Protein AF-A0A645GAR8-F1 (afdb_monomer_lite)

Organism: NCBI:txid1076179

Structure (mmCIF, N/CA/C/O backbone):
data_AF-A0A645GAR8-F1
#
_entry.id   AF-A0A645GAR8-F1
#
loop_
_atom_site.group_PDB
_atom_site.id
_atom_site.type_symbol
_atom_site.label_atom_id
_atom_site.label_alt_id
_atom_site.label_comp_id
_atom_site.label_asym_id
_atom_site.label_entity_id
_atom_site.label_seq_id
_atom_site.pdbx_PDB_ins_code
_atom_site.Cartn_x
_atom_site.Cartn_y
_atom_site.Cartn_z
_atom_site.occupancy
_atom_site.B_iso_or_equiv
_atom_site.auth_seq_id
_atom_site.auth_comp_id
_atom_site.auth_asym_id
_atom_site.auth_atom_id
_atom_site.pdbx_PDB_model_num
ATOM 1 N N . MET A 1 1 ? -5.007 27.354 -2.993 1.00 62.53 1 MET A N 1
ATOM 2 C CA . MET A 1 1 ? -3.532 27.303 -3.107 1.00 62.53 1 MET A CA 1
ATOM 3 C C . MET A 1 1 ? -3.053 26.125 -2.278 1.00 62.53 1 MET A C 1
ATOM 5 O O . MET A 1 1 ? -3.345 26.102 -1.092 1.00 62.53 1 MET A O 1
ATOM 9 N N . ALA A 1 2 ? -2.417 25.126 -2.887 1.00 84.25 2 ALA A N 1
ATOM 10 C CA . ALA A 1 2 ? -1.830 24.005 -2.155 1.00 84.25 2 ALA A CA 1
ATOM 11 C C . ALA A 1 2 ? -0.332 24.273 -1.937 1.00 84.25 2 ALA A C 1
ATOM 13 O O . ALA A 1 2 ? 0.375 24.595 -2.891 1.00 84.25 2 ALA A O 1
ATOM 14 N N . THR A 1 3 ? 0.145 24.147 -0.698 1.00 91.81 3 THR A N 1
ATOM 15 C CA . THR A 1 3 ? 1.560 24.340 -0.333 1.00 91.81 3 THR A CA 1
ATOM 16 C C . THR A 1 3 ? 2.258 22.983 -0.260 1.00 91.81 3 THR A C 1
ATOM 18 O O . THR A 1 3 ? 1.711 22.042 0.312 1.00 91.81 3 THR A O 1
ATOM 21 N N . ARG A 1 4 ? 3.465 22.852 -0.829 1.00 92.62 4 ARG A N 1
ATOM 22 C CA . ARG A 1 4 ? 4.238 21.600 -0.740 1.00 92.62 4 ARG A CA 1
ATOM 23 C C . ARG A 1 4 ? 4.831 21.432 0.662 1.00 92.62 4 ARG A C 1
ATOM 25 O O . ARG A 1 4 ? 5.451 22.357 1.178 1.00 92.62 4 ARG A O 1
ATOM 32 N N . LEU A 1 5 ? 4.678 20.241 1.242 1.00 93.44 5 LEU A N 1
ATOM 33 C CA . LEU A 1 5 ? 5.261 19.866 2.532 1.00 93.44 5 LEU A CA 1
ATOM 34 C C . LEU A 1 5 ? 6.491 18.976 2.316 1.00 93.44 5 LEU A C 1
ATOM 36 O O . LEU A 1 5 ? 6.423 18.000 1.571 1.00 93.44 5 LEU A O 1
ATOM 40 N N . LEU A 1 6 ? 7.600 19.286 2.993 1.00 95.06 6 LEU A N 1
ATOM 41 C CA . LEU A 1 6 ? 8.781 18.424 3.010 1.00 95.06 6 LEU A CA 1
ATOM 42 C C . LEU A 1 6 ? 8.658 17.384 4.131 1.00 95.06 6 LEU A C 1
ATOM 44 O O . LEU A 1 6 ? 8.381 17.723 5.282 1.00 95.06 6 LEU A O 1
ATOM 48 N N . MET A 1 7 ? 8.876 16.113 3.797 1.00 94.56 7 MET A N 1
ATOM 49 C CA . MET A 1 7 ? 8.799 14.984 4.727 1.00 94.56 7 MET A CA 1
ATOM 50 C C . MET A 1 7 ? 10.079 14.149 4.640 1.00 94.56 7 MET A C 1
ATOM 52 O O . MET A 1 7 ? 10.644 13.988 3.561 1.00 94.56 7 MET A O 1
ATOM 56 N N . GLY A 1 8 ? 10.530 13.599 5.771 1.00 96.56 8 GLY A N 1
ATOM 57 C CA . GLY A 1 8 ? 11.625 12.623 5.788 1.00 96.56 8 GLY A CA 1
ATOM 58 C C . GLY A 1 8 ? 11.204 11.281 5.180 1.00 96.56 8 GLY A C 1
ATOM 59 O O . G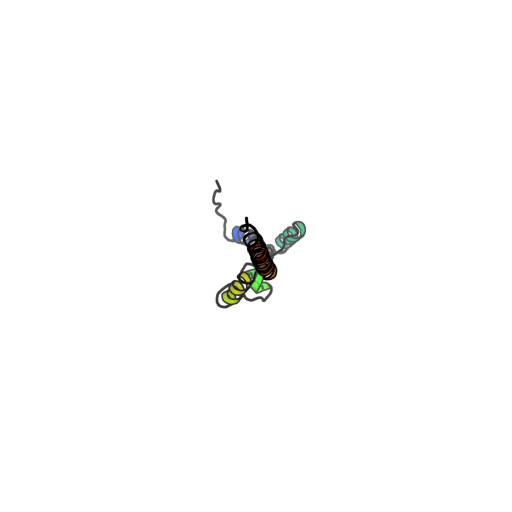LY A 1 8 ? 10.014 10.959 5.163 1.00 96.56 8 GLY A O 1
ATOM 60 N N . ILE A 1 9 ? 12.174 10.474 4.734 1.00 95.75 9 ILE A N 1
ATOM 61 C CA . ILE A 1 9 ? 11.917 9.223 3.993 1.00 95.75 9 ILE A CA 1
ATOM 62 C C . ILE A 1 9 ? 11.011 8.244 4.754 1.00 95.75 9 ILE A C 1
ATOM 64 O O . ILE A 1 9 ? 10.061 7.721 4.183 1.00 95.75 9 ILE A O 1
ATOM 68 N N . THR A 1 10 ? 11.229 8.066 6.060 1.00 96.25 10 THR A N 1
ATOM 69 C CA . THR A 1 10 ? 10.432 7.167 6.910 1.00 96.25 10 THR A CA 1
ATOM 70 C C . THR A 1 10 ? 8.992 7.654 7.020 1.00 96.25 10 THR A C 1
ATOM 72 O O . THR A 1 10 ? 8.051 6.878 6.889 1.00 96.25 10 THR A O 1
ATOM 75 N N . LYS A 1 11 ? 8.809 8.967 7.208 1.00 93.94 11 LYS A N 1
ATOM 76 C CA . LYS A 1 11 ? 7.479 9.569 7.331 1.00 93.94 11 LYS A CA 1
ATOM 77 C C . LYS A 1 11 ? 6.728 9.521 6.001 1.00 93.94 11 LYS A C 1
ATOM 79 O O . LYS A 1 11 ? 5.530 9.277 6.002 1.00 93.94 11 LYS A O 1
ATOM 84 N N . ALA A 1 12 ? 7.426 9.719 4.884 1.00 94.25 12 ALA A N 1
ATOM 85 C CA . ALA A 1 12 ? 6.853 9.572 3.551 1.00 94.25 12 ALA A CA 1
ATOM 86 C C . ALA A 1 12 ? 6.448 8.114 3.260 1.00 94.25 12 ALA A C 1
ATOM 88 O O . ALA A 1 12 ? 5.356 7.883 2.753 1.00 94.25 12 ALA A O 1
ATOM 89 N N . ALA A 1 13 ? 7.276 7.134 3.642 1.00 93.69 13 ALA A N 1
ATOM 90 C CA . ALA A 1 13 ? 7.002 5.708 3.443 1.00 93.69 13 ALA A CA 1
ATOM 91 C C . ALA A 1 13 ? 5.841 5.173 4.302 1.00 93.69 13 ALA A C 1
ATOM 93 O O . ALA A 1 13 ? 5.124 4.279 3.868 1.00 93.69 13 ALA A O 1
ATOM 94 N N . LEU A 1 14 ? 5.633 5.720 5.504 1.00 94.06 14 LEU A N 1
ATOM 95 C CA . LEU A 1 14 ? 4.481 5.379 6.349 1.00 94.06 14 LEU A CA 1
ATOM 96 C C . LEU A 1 14 ? 3.196 6.115 5.936 1.00 94.06 14 LEU A C 1
ATOM 98 O O . LEU A 1 14 ? 2.103 5.665 6.265 1.00 94.06 14 LEU A O 1
ATOM 102 N N . ALA A 1 15 ? 3.314 7.239 5.224 1.00 92.06 15 ALA A N 1
ATOM 103 C CA . ALA A 1 15 ? 2.182 8.042 4.761 1.00 92.06 15 ALA A CA 1
ATOM 104 C C . ALA A 1 15 ? 1.620 7.594 3.398 1.00 92.06 15 ALA A C 1
ATOM 106 O O . ALA A 1 15 ? 0.797 8.304 2.821 1.00 92.06 15 ALA A O 1
ATOM 107 N N . THR A 1 16 ? 2.053 6.446 2.866 1.00 92.69 16 THR A N 1
ATOM 108 C CA . THR A 1 16 ? 1.518 5.910 1.609 1.00 92.69 16 THR A CA 1
ATOM 109 C C . THR A 1 16 ? 0.049 5.531 1.764 1.00 92.69 16 THR A C 1
ATOM 111 O O . THR A 1 16 ? -0.388 5.099 2.829 1.00 92.69 16 THR A O 1
ATOM 114 N N . GLU A 1 17 ? -0.724 5.645 0.687 1.00 91.94 17 GLU A N 1
ATOM 115 C CA . GLU A 1 17 ? -2.157 5.322 0.718 1.00 91.94 17 GLU A CA 1
ATOM 116 C C . GLU A 1 17 ? -2.421 3.832 0.968 1.00 91.94 17 GLU A C 1
ATOM 118 O O . GLU A 1 17 ? -3.344 3.475 1.702 1.00 91.94 17 GLU A O 1
ATOM 123 N N . SER A 1 18 ? -1.558 2.983 0.408 1.00 95.06 18 SER A N 1
ATOM 124 C CA . SER A 1 18 ? -1.557 1.539 0.607 1.00 95.06 18 SER A CA 1
ATOM 125 C C . SER A 1 18 ? -1.108 1.171 2.015 1.00 95.06 18 SER A C 1
ATOM 127 O O . SER A 1 18 ? 0.028 1.440 2.428 1.00 95.06 18 SER A O 1
ATOM 129 N N . PHE A 1 19 ? -2.007 0.520 2.753 1.00 95.88 19 PHE A N 1
ATOM 130 C CA . PHE A 1 19 ? -1.691 0.021 4.083 1.00 95.88 19 PHE A CA 1
ATOM 131 C C . PHE A 1 19 ? -0.838 -1.246 4.004 1.00 95.88 19 PHE A C 1
ATOM 133 O O . PHE A 1 19 ? -0.039 -1.479 4.909 1.00 95.88 19 PHE A O 1
ATOM 140 N N . LEU A 1 20 ? -0.956 -2.046 2.934 1.00 95.38 20 LEU A N 1
ATOM 141 C CA . LEU A 1 20 ? -0.165 -3.265 2.773 1.00 95.38 20 LEU A CA 1
ATOM 142 C C . LEU A 1 20 ? 1.314 -2.921 2.545 1.00 95.38 20 LEU A C 1
ATOM 144 O O . LEU A 1 20 ? 2.211 -3.548 3.120 1.00 95.38 20 LEU A O 1
ATOM 148 N N . SER A 1 21 ? 1.578 -1.869 1.768 1.00 95.25 21 SER A N 1
ATOM 149 C CA . SER A 1 21 ? 2.928 -1.345 1.554 1.00 95.25 21 SER A CA 1
ATOM 150 C C . SER A 1 21 ? 3.496 -0.658 2.793 1.00 95.25 21 SER A C 1
ATOM 152 O O . SER A 1 21 ? 4.660 -0.904 3.131 1.00 95.25 21 SER A O 1
ATOM 154 N N . ALA A 1 22 ? 2.690 0.157 3.485 1.00 95.75 22 ALA A N 1
ATOM 155 C CA . ALA A 1 22 ? 3.104 0.846 4.707 1.00 95.75 22 ALA A CA 1
ATOM 156 C C . ALA A 1 22 ? 3.411 -0.145 5.847 1.00 95.75 22 ALA A C 1
ATOM 158 O O . ALA A 1 22 ? 4.488 -0.088 6.439 1.00 95.75 22 ALA A O 1
ATOM 159 N N . ALA A 1 23 ? 2.524 -1.114 6.104 1.00 96.44 23 ALA A N 1
ATOM 160 C CA . ALA A 1 23 ? 2.663 -2.084 7.196 1.00 96.44 23 ALA A CA 1
ATOM 161 C C . ALA A 1 23 ? 3.875 -3.012 7.032 1.00 96.44 23 ALA A C 1
ATOM 163 O O . ALA A 1 23 ? 4.446 -3.478 8.017 1.00 96.44 23 ALA A O 1
ATOM 164 N N . SER A 1 24 ? 4.279 -3.279 5.790 1.00 96.38 24 SER A N 1
ATOM 165 C CA . SER A 1 24 ? 5.462 -4.079 5.465 1.00 96.38 24 SER A CA 1
ATOM 166 C C . SER A 1 24 ? 6.757 -3.260 5.448 1.00 96.38 24 SER A C 1
ATOM 168 O O . SER A 1 24 ? 7.809 -3.793 5.106 1.00 96.38 24 SER A O 1
ATOM 170 N N . PHE A 1 25 ? 6.709 -1.942 5.673 1.00 95.56 25 PHE A N 1
ATOM 171 C CA . PHE A 1 25 ? 7.915 -1.141 5.879 1.00 95.56 25 PHE A CA 1
ATOM 172 C C . PHE A 1 25 ? 8.317 -1.227 7.350 1.00 95.56 25 PHE A C 1
ATOM 174 O O . PHE A 1 25 ? 9.350 -1.821 7.646 1.00 95.56 25 PHE A O 1
ATOM 181 N N . GLN A 1 26 ? 7.490 -0.678 8.251 1.00 95.62 26 GLN A N 1
ATOM 182 C CA . GLN A 1 26 ? 7.670 -0.673 9.711 1.00 95.62 26 GLN A CA 1
ATOM 183 C C . GLN A 1 26 ? 6.309 -0.467 10.417 1.00 95.62 26 GLN A C 1
ATOM 185 O O . GLN A 1 26 ? 5.296 -0.247 9.758 1.00 95.62 26 GLN A O 1
ATOM 190 N N . GLU A 1 27 ? 6.284 -0.517 11.759 1.00 95.31 27 GLU A N 1
ATOM 191 C CA . GLU A 1 27 ? 5.099 -0.223 12.600 1.00 95.31 27 GLU A CA 1
ATOM 192 C C . GLU A 1 27 ? 3.838 -1.062 12.267 1.00 95.31 27 GLU A C 1
ATOM 194 O O . GLU A 1 27 ? 2.707 -0.601 12.426 1.00 95.31 27 GLU A O 1
ATOM 199 N N . THR A 1 28 ? 4.020 -2.317 11.837 1.00 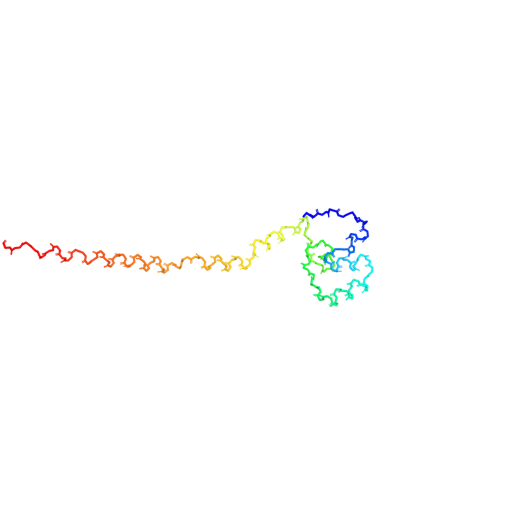97.12 28 THR A N 1
ATOM 200 C CA . THR A 1 28 ? 2.978 -3.202 11.276 1.00 97.12 28 THR A CA 1
ATOM 201 C C . THR A 1 28 ? 1.679 -3.237 12.085 1.00 97.12 28 THR A C 1
ATOM 203 O O . THR A 1 28 ? 0.608 -3.021 11.522 1.00 97.12 28 THR A O 1
ATOM 206 N N . THR A 1 29 ? 1.750 -3.451 13.404 1.00 97.50 29 THR A N 1
ATOM 207 C CA . THR A 1 29 ? 0.554 -3.548 14.260 1.00 97.50 29 THR A CA 1
ATOM 208 C C . THR A 1 29 ? -0.278 -2.272 14.223 1.00 97.50 29 THR A C 1
ATOM 210 O O . THR A 1 29 ? -1.493 -2.341 14.092 1.00 97.50 29 THR A O 1
ATOM 213 N N . LYS A 1 30 ? 0.370 -1.105 14.295 1.00 96.69 30 LYS A N 1
ATOM 214 C CA . LYS A 1 30 ? -0.301 0.199 14.290 1.00 96.69 30 LYS A CA 1
ATOM 215 C C . LYS A 1 30 ? -0.935 0.499 12.932 1.00 96.69 30 LYS A C 1
ATOM 217 O O . LYS A 1 30 ? -2.065 0.970 12.869 1.00 96.69 30 LYS A O 1
ATOM 222 N N . VAL A 1 31 ? -0.229 0.203 11.840 1.00 96.75 31 VAL A N 1
ATOM 223 C CA . VAL A 1 31 ? -0.754 0.438 10.487 1.00 96.75 31 VAL A CA 1
ATOM 224 C C . VAL A 1 31 ? -1.973 -0.447 10.210 1.00 96.75 31 VAL A C 1
ATOM 226 O O . VAL A 1 31 ? -2.973 0.039 9.682 1.00 96.75 31 VAL A O 1
ATOM 229 N N . LEU A 1 32 ? -1.924 -1.728 10.594 1.00 97.19 32 LEU A N 1
ATOM 230 C CA . LEU A 1 32 ? -3.034 -2.659 10.380 1.00 97.19 32 LEU A CA 1
ATOM 231 C C . LEU A 1 32 ? -4.253 -2.330 11.246 1.00 97.19 32 LEU A C 1
ATOM 233 O O . LEU A 1 32 ? -5.375 -2.395 10.747 1.00 97.19 32 LEU A O 1
ATOM 237 N N . THR A 1 33 ? -4.063 -1.938 12.509 1.00 97.62 33 THR A N 1
ATOM 238 C CA . THR A 1 33 ? -5.189 -1.541 13.368 1.00 97.62 33 THR A CA 1
ATOM 239 C C . THR A 1 33 ? -5.865 -0.277 12.855 1.00 97.62 33 THR A C 1
ATOM 241 O O . THR A 1 33 ? -7.089 -0.242 12.754 1.00 97.62 33 THR A O 1
ATOM 244 N N . GLU A 1 34 ? -5.101 0.743 12.457 1.00 95.88 34 GLU A N 1
ATOM 245 C CA . GLU A 1 34 ? -5.672 1.952 11.864 1.00 95.88 34 GLU A CA 1
ATOM 246 C C . GLU A 1 34 ? -6.422 1.667 10.558 1.00 95.88 34 GLU A C 1
ATOM 248 O O . GLU A 1 34 ? -7.485 2.246 10.327 1.00 95.88 34 GLU A O 1
ATOM 253 N N . ALA A 1 35 ? -5.884 0.795 9.702 1.00 96.50 35 ALA A N 1
ATOM 254 C CA . ALA A 1 35 ? -6.539 0.397 8.460 1.00 96.50 35 ALA A CA 1
ATOM 255 C C . ALA A 1 35 ? -7.845 -0.366 8.724 1.00 96.50 35 ALA A C 1
ATOM 257 O O . ALA A 1 35 ? -8.846 -0.070 8.075 1.00 96.50 35 ALA A O 1
ATOM 258 N N . ALA A 1 36 ? -7.854 -1.277 9.704 1.00 97.19 36 ALA A N 1
ATOM 259 C CA . ALA A 1 36 ? -9.039 -2.032 10.103 1.00 97.19 36 ALA A CA 1
ATOM 260 C C . ALA A 1 36 ? -10.132 -1.124 10.687 1.00 97.19 36 ALA A C 1
ATOM 262 O O . ALA A 1 36 ? -11.286 -1.226 10.285 1.00 97.19 36 ALA A O 1
ATOM 263 N N . ILE A 1 37 ? -9.767 -0.185 11.570 1.00 97.50 37 ILE A N 1
ATOM 264 C CA . ILE A 1 37 ? -10.708 0.788 12.153 1.00 97.50 37 ILE A CA 1
ATOM 265 C C . ILE A 1 37 ? -11.310 1.687 11.067 1.00 97.50 37 ILE A C 1
ATOM 267 O O . ILE A 1 37 ? -12.502 1.978 11.090 1.00 97.50 37 ILE A O 1
ATOM 271 N N . LYS A 1 38 ? -10.489 2.134 10.110 1.00 95.56 38 LYS A N 1
ATOM 272 C CA . LYS A 1 38 ? -10.921 3.002 9.003 1.00 95.56 38 LYS A CA 1
ATOM 273 C C . LYS A 1 38 ? -11.598 2.231 7.860 1.00 95.56 38 LYS A C 1
ATOM 275 O O . LYS A 1 38 ? -12.061 2.871 6.923 1.00 95.56 38 LYS A O 1
ATOM 280 N N . GLY A 1 39 ? -11.615 0.894 7.895 1.00 94.81 39 GLY A N 1
ATOM 281 C CA . GLY A 1 39 ? -12.130 0.055 6.809 1.00 94.81 39 GLY A CA 1
ATOM 282 C C . GLY A 1 39 ? -11.416 0.277 5.470 1.00 94.81 39 GLY A C 1
ATOM 283 O O . GLY A 1 39 ? -12.057 0.263 4.422 1.00 94.81 39 GLY A O 1
ATOM 284 N N . LYS A 1 40 ? -10.104 0.550 5.487 1.00 94.88 40 LYS A N 1
ATOM 285 C CA . LYS A 1 40 ? -9.347 0.864 4.265 1.00 94.88 40 LYS A CA 1
ATOM 286 C C . LYS A 1 40 ? -9.272 -0.341 3.324 1.00 94.88 40 LYS A C 1
ATOM 288 O O . LYS A 1 40 ? -8.980 -1.453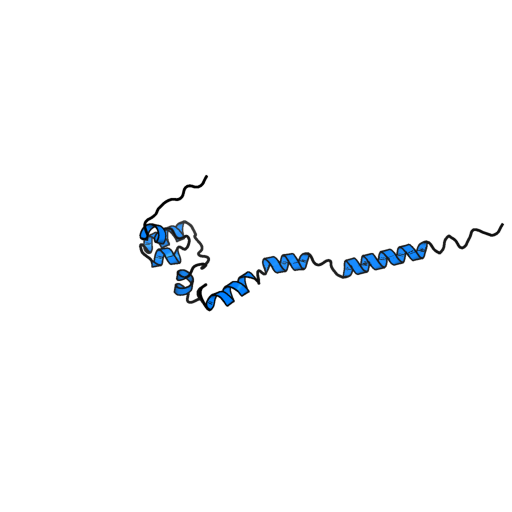 3.755 1.00 94.88 40 LYS A O 1
ATOM 293 N N . VAL A 1 41 ? -9.431 -0.081 2.028 1.00 94.50 41 VAL A N 1
ATOM 294 C CA . VAL A 1 41 ? -9.259 -1.068 0.954 1.00 94.50 41 VAL A CA 1
ATOM 295 C C . VAL A 1 41 ? -7.987 -0.747 0.176 1.00 94.50 41 VAL A C 1
ATOM 297 O O . VAL A 1 41 ? -7.749 0.406 -0.177 1.00 94.50 41 VAL A O 1
ATOM 300 N N . ASP A 1 42 ? -7.164 -1.764 -0.079 1.00 94.31 42 ASP A N 1
ATOM 301 C CA . ASP A 1 42 ? -5.943 -1.621 -0.871 1.00 94.31 42 ASP A CA 1
ATOM 302 C C . ASP A 1 42 ? -6.205 -2.017 -2.326 1.00 94.31 42 ASP A C 1
ATOM 304 O O . ASP A 1 42 ? -6.587 -3.152 -2.617 1.00 94.31 42 ASP A O 1
ATOM 308 N N . HIS A 1 43 ? -6.005 -1.078 -3.249 1.00 91.75 43 HIS A N 1
ATOM 309 C CA . HIS A 1 43 ? -6.244 -1.298 -4.675 1.00 91.75 43 HIS A CA 1
ATOM 310 C C . HIS A 1 43 ? -5.039 -1.896 -5.418 1.00 91.75 43 HIS A C 1
ATOM 312 O O . HIS A 1 43 ? -5.114 -2.054 -6.638 1.00 91.75 43 HIS A O 1
ATOM 318 N N . LEU A 1 44 ? -3.943 -2.232 -4.722 1.00 91.19 44 LEU A N 1
ATOM 319 C CA . LEU A 1 44 ? -2.773 -2.923 -5.286 1.00 91.19 44 LEU A CA 1
ATOM 320 C C . LEU A 1 44 ? -2.206 -2.221 -6.538 1.00 91.19 44 LEU A C 1
ATOM 322 O O . LEU A 1 44 ? -1.892 -2.857 -7.546 1.00 91.19 44 LEU A O 1
ATOM 326 N N . ARG A 1 45 ? -2.136 -0.887 -6.524 1.00 88.12 45 ARG A N 1
ATOM 327 C CA . ARG A 1 45 ? -1.659 -0.084 -7.669 1.00 88.12 45 ARG A CA 1
ATOM 328 C C . ARG A 1 45 ? -0.134 0.022 -7.713 1.00 88.12 45 ARG A C 1
ATOM 330 O O . ARG A 1 45 ? 0.431 0.334 -8.757 1.00 88.12 45 ARG A O 1
ATOM 337 N N . GLY A 1 46 ? 0.525 -0.196 -6.584 1.00 90.88 46 GLY A N 1
ATOM 338 C CA . GLY A 1 46 ? 1.948 -0.019 -6.379 1.00 90.88 46 GLY A CA 1
ATOM 339 C C . GLY A 1 46 ? 2.769 -1.277 -6.635 1.00 90.88 46 GLY A C 1
ATOM 340 O O . GLY A 1 46 ? 2.276 -2.388 -6.835 1.00 90.88 46 GLY A O 1
ATOM 341 N N . LEU A 1 47 ? 4.086 -1.089 -6.611 1.00 93.88 47 LEU A N 1
ATOM 342 C CA . LEU A 1 47 ? 5.049 -2.167 -6.805 1.00 93.88 47 LEU A CA 1
ATOM 343 C C . LEU A 1 47 ? 4.991 -3.187 -5.661 1.00 93.88 47 LEU A C 1
ATOM 345 O O . LEU A 1 47 ? 4.868 -4.387 -5.893 1.00 93.88 47 LEU A O 1
ATOM 349 N N . LYS A 1 48 ? 5.083 -2.701 -4.422 1.00 95.06 48 LYS A N 1
ATOM 350 C CA . LYS A 1 48 ? 5.296 -3.543 -3.245 1.00 95.06 48 LYS A CA 1
ATOM 351 C C . LYS A 1 48 ? 4.071 -4.388 -2.899 1.00 95.06 48 LYS A C 1
ATOM 353 O O . LYS A 1 48 ? 4.238 -5.566 -2.603 1.00 95.06 48 LYS A O 1
ATOM 358 N N . GLU A 1 49 ? 2.860 -3.841 -3.011 1.00 94.75 49 GLU A N 1
ATOM 359 C CA . GLU A 1 49 ? 1.647 -4.637 -2.785 1.00 94.75 49 GLU A CA 1
ATOM 360 C C . GLU A 1 49 ? 1.570 -5.837 -3.732 1.00 94.75 49 GLU A C 1
ATOM 362 O O . GLU A 1 49 ? 1.310 -6.956 -3.297 1.00 94.75 49 GLU A O 1
ATOM 367 N N . ASN A 1 50 ? 1.845 -5.627 -5.024 1.00 94.12 50 ASN A N 1
ATOM 368 C CA . ASN A 1 50 ? 1.792 -6.703 -6.011 1.00 94.12 50 ASN A CA 1
ATOM 369 C C . ASN A 1 50 ? 2.850 -7.777 -5.753 1.00 94.12 50 ASN A C 1
ATOM 371 O O . ASN A 1 50 ? 2.545 -8.959 -5.898 1.00 94.12 50 ASN A O 1
ATOM 375 N N . VAL A 1 51 ? 4.048 -7.388 -5.300 1.00 96.00 51 VAL A N 1
ATOM 376 C CA . VAL A 1 51 ? 5.085 -8.344 -4.881 1.00 96.00 51 VAL A CA 1
ATOM 377 C C . VAL A 1 51 ? 4.619 -9.178 -3.688 1.00 96.00 51 VAL A C 1
ATOM 379 O O . VAL A 1 51 ? 4.766 -10.394 -3.719 1.00 96.00 51 VAL A O 1
ATOM 382 N N . ILE A 1 52 ? 4.028 -8.554 -2.664 1.00 95.06 52 ILE A N 1
ATOM 383 C CA . ILE A 1 52 ? 3.553 -9.253 -1.457 1.00 95.06 52 ILE A CA 1
ATOM 384 C C . ILE A 1 52 ? 2.462 -10.276 -1.802 1.00 95.06 52 ILE A C 1
ATOM 386 O O . ILE A 1 52 ? 2.461 -11.378 -1.264 1.00 95.06 52 ILE A O 1
ATOM 390 N N . ILE A 1 53 ? 1.549 -9.922 -2.709 1.00 94.50 53 ILE A N 1
ATOM 391 C CA . ILE A 1 53 ? 0.455 -10.802 -3.146 1.00 94.50 53 ILE A CA 1
ATOM 392 C C . ILE A 1 53 ? 0.923 -11.856 -4.170 1.00 94.50 53 ILE A C 1
ATOM 394 O O . ILE A 1 53 ? 0.234 -12.851 -4.382 1.00 94.50 53 ILE A O 1
ATOM 398 N N . GLY A 1 54 ? 2.078 -11.661 -4.814 1.00 93.81 54 GLY A N 1
ATOM 399 C CA . GLY A 1 54 ? 2.597 -12.558 -5.853 1.00 93.81 54 GLY A CA 1
ATOM 400 C C . GLY A 1 54 ? 1.998 -12.330 -7.248 1.00 93.81 54 GLY A C 1
ATOM 401 O O . GLY A 1 54 ? 1.992 -13.239 -8.075 1.00 93.81 54 GLY A O 1
ATOM 402 N N . LYS A 1 55 ? 1.483 -11.126 -7.532 1.00 91.12 55 LYS A N 1
ATOM 403 C CA . LYS A 1 55 ? 1.016 -10.716 -8.871 1.00 91.12 55 LYS A CA 1
ATOM 404 C C . LYS A 1 55 ? 2.147 -10.052 -9.659 1.00 91.12 55 LYS A C 1
ATOM 406 O O . LYS A 1 55 ? 3.096 -9.520 -9.086 1.00 91.12 55 LYS A O 1
ATOM 411 N N . LEU A 1 56 ? 2.026 -10.030 -10.991 1.00 91.62 56 LEU A N 1
ATOM 412 C CA . LEU A 1 56 ? 2.950 -9.275 -11.843 1.00 91.62 56 LEU A CA 1
ATOM 413 C C . LEU A 1 56 ? 2.980 -7.804 -11.421 1.00 91.62 56 LEU A C 1
ATOM 415 O O . LEU A 1 56 ? 1.937 -7.178 -11.236 1.00 91.62 56 LEU A O 1
ATOM 419 N N . ILE A 1 57 ? 4.181 -7.253 -11.294 1.00 93.88 57 ILE A N 1
ATOM 420 C CA . ILE A 1 57 ? 4.390 -5.865 -10.889 1.00 93.88 57 ILE A CA 1
ATOM 421 C C . ILE A 1 57 ? 4.076 -4.888 -12.032 1.00 93.88 57 ILE A C 1
ATOM 423 O O . ILE A 1 57 ? 4.295 -5.224 -13.197 1.00 93.88 57 ILE A O 1
ATOM 427 N N . PRO A 1 58 ? 3.619 -3.658 -11.742 1.00 91.62 58 PRO A N 1
ATOM 428 C CA . PRO A 1 58 ? 3.343 -2.634 -12.752 1.00 91.62 58 PRO A CA 1
ATOM 429 C C . PRO A 1 58 ? 4.632 -1.950 -13.249 1.00 91.62 58 PRO A C 1
ATOM 431 O O . PRO A 1 58 ? 4.732 -0.729 -13.299 1.00 91.62 58 PRO A O 1
ATOM 434 N N . ALA A 1 59 ? 5.654 -2.735 -13.587 1.00 91.50 59 ALA A N 1
ATOM 435 C CA . ALA A 1 59 ? 6.939 -2.253 -14.079 1.00 91.50 59 ALA A CA 1
ATOM 436 C C . ALA A 1 59 ? 7.547 -3.252 -15.074 1.00 91.50 59 ALA A C 1
ATOM 438 O O . ALA A 1 59 ? 7.251 -4.448 -15.035 1.00 91.50 59 ALA A O 1
ATOM 439 N N . GLY A 1 60 ? 8.404 -2.759 -15.972 1.00 92.69 60 GLY A N 1
ATOM 440 C CA . GLY A 1 60 ? 9.112 -3.592 -16.949 1.00 92.69 60 GLY A CA 1
ATOM 441 C C . GLY A 1 60 ? 8.163 -4.430 -17.813 1.00 92.69 60 GLY A C 1
ATOM 442 O O . GLY A 1 60 ? 7.216 -3.901 -18.398 1.00 92.69 60 GLY A O 1
ATOM 443 N N . SER A 1 61 ? 8.401 -5.744 -17.865 1.00 89.81 61 SER A N 1
ATOM 444 C CA . SER A 1 61 ? 7.588 -6.707 -18.625 1.00 89.81 61 SER A CA 1
ATOM 445 C C . SER A 1 61 ? 6.135 -6.794 -18.149 1.00 89.81 61 SER A C 1
ATOM 447 O O . SER A 1 61 ? 5.247 -7.093 -18.946 1.00 89.81 61 SER A O 1
ATOM 449 N N . GLY A 1 62 ? 5.861 -6.472 -16.882 1.00 86.50 62 GLY A N 1
ATOM 450 C CA . GLY A 1 62 ? 4.505 -6.482 -16.342 1.00 86.50 62 GLY A CA 1
ATOM 451 C C . GLY A 1 62 ? 3.609 -5.385 -16.923 1.00 86.50 62 GLY A C 1
ATOM 452 O O . GLY A 1 62 ? 2.397 -5.576 -17.002 1.00 86.50 62 GLY A O 1
ATOM 453 N N . LEU A 1 63 ? 4.169 -4.272 -17.422 1.00 89.25 63 LEU A N 1
ATOM 454 C CA . LEU A 1 63 ? 3.387 -3.133 -17.933 1.00 89.25 63 LEU A CA 1
ATOM 455 C C . LEU A 1 63 ? 2.470 -3.482 -19.110 1.00 89.25 63 LEU A C 1
ATOM 457 O O . LEU A 1 63 ? 1.429 -2.847 -19.262 1.00 89.25 63 LEU A O 1
ATOM 461 N N . ALA A 1 64 ? 2.827 -4.469 -19.936 1.00 86.25 64 ALA A N 1
ATOM 462 C CA . ALA A 1 64 ? 1.989 -4.888 -21.059 1.00 86.25 64 ALA A CA 1
ATOM 463 C C . ALA A 1 64 ? 0.602 -5.357 -20.584 1.00 86.25 64 ALA A C 1
ATOM 465 O O . ALA A 1 64 ? -0.416 -4.920 -21.118 1.00 86.25 64 ALA A O 1
ATOM 466 N N . VAL A 1 65 ? 0.567 -6.151 -19.509 1.00 84.19 65 VAL A N 1
ATOM 467 C CA . VAL A 1 65 ? -0.669 -6.666 -18.903 1.00 84.19 65 VAL A CA 1
ATOM 468 C C . VAL A 1 65 ? -1.492 -5.536 -18.279 1.00 84.19 65 VAL A C 1
ATOM 470 O O . VAL A 1 65 ? -2.711 -5.499 -18.432 1.00 84.19 65 VAL A O 1
ATOM 473 N N . TYR A 1 66 ? -0.840 -4.584 -17.605 1.00 84.31 66 TYR A N 1
ATOM 474 C CA . TYR A 1 66 ? -1.536 -3.439 -17.005 1.00 84.31 66 TYR A CA 1
ATOM 475 C C . TYR A 1 66 ? -2.120 -2.490 -18.056 1.00 84.31 66 TYR A C 1
ATOM 477 O O . TYR A 1 66 ? -3.227 -1.998 -17.858 1.00 84.31 66 TYR A O 1
ATOM 485 N N . ARG A 1 67 ? -1.430 -2.267 -19.186 1.00 81.94 67 ARG A N 1
ATOM 486 C CA . ARG A 1 67 ? -1.969 -1.474 -20.302 1.00 81.94 67 ARG A CA 1
ATOM 487 C C . ARG A 1 67 ? -3.174 -2.152 -20.944 1.00 81.94 67 ARG A C 1
ATOM 489 O O . ARG A 1 67 ? -4.191 -1.502 -21.133 1.00 81.94 67 ARG A O 1
ATOM 496 N N . GLN A 1 68 ? -3.098 -3.456 -21.212 1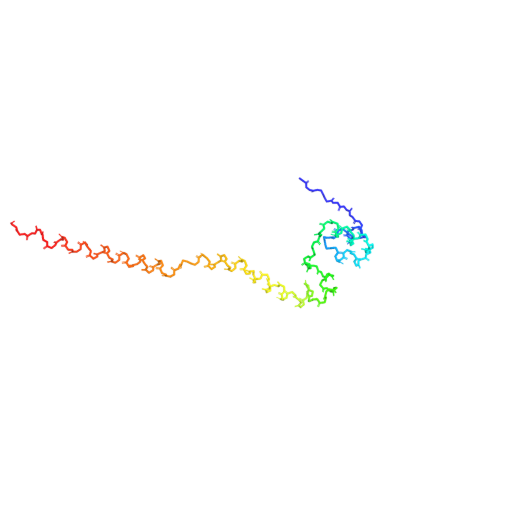.00 76.31 68 GLN A N 1
ATOM 497 C CA . GLN A 1 68 ? -4.216 -4.195 -21.806 1.00 76.31 68 GLN A CA 1
ATOM 498 C C . GLN A 1 68 ? -5.461 -4.185 -20.907 1.00 76.31 68 GLN A C 1
ATOM 500 O O . GLN A 1 68 ? -6.571 -4.042 -21.409 1.00 76.31 68 GLN A O 1
ATOM 505 N N . ARG A 1 69 ? -5.292 -4.276 -19.581 1.00 68.81 69 ARG A N 1
ATOM 506 C CA . ARG A 1 69 ? -6.407 -4.182 -18.622 1.00 68.81 69 ARG A CA 1
ATOM 507 C C . ARG A 1 69 ? -7.009 -2.785 -18.488 1.00 68.81 69 ARG A C 1
ATOM 509 O O . ARG A 1 69 ? -8.176 -2.685 -18.158 1.00 68.81 69 ARG A O 1
ATOM 516 N N . GLN A 1 70 ? -6.241 -1.717 -18.706 1.00 61.09 70 GLN A N 1
ATOM 517 C CA . GLN A 1 70 ? -6.805 -0.360 -18.738 1.00 61.09 70 GLN A CA 1
ATOM 518 C C . GLN A 1 70 ? -7.619 -0.099 -20.009 1.00 61.09 70 GLN A C 1
ATOM 520 O O . GLN A 1 70 ? -8.508 0.742 -19.989 1.00 61.09 70 GLN A O 1
ATOM 525 N N . ILE A 1 71 ? -7.304 -0.810 -21.094 1.00 60.06 71 ILE A N 1
ATOM 526 C CA . ILE A 1 71 ? -8.028 -0.713 -22.365 1.00 60.06 71 ILE A CA 1
ATOM 527 C C . ILE A 1 71 ? -9.361 -1.472 -22.287 1.00 60.06 71 ILE A C 1
ATOM 529 O O . ILE A 1 71 ? -10.363 -0.967 -22.772 1.00 60.06 71 ILE A O 1
ATOM 533 N N . HIS A 1 72 ? -9.400 -2.624 -21.610 1.00 49.75 72 HIS A N 1
ATOM 534 C CA . HIS A 1 72 ? -10.644 -3.341 -21.313 1.00 49.75 72 HIS A CA 1
ATOM 535 C C . HIS A 1 72 ? -11.252 -2.809 -20.010 1.00 49.75 72 HIS A C 1
ATOM 537 O O . HIS A 1 72 ? -11.146 -3.448 -18.961 1.00 49.75 72 HIS A O 1
ATOM 543 N N . ASN A 1 73 ? -11.835 -1.610 -20.051 1.00 53.50 73 ASN A N 1
ATOM 544 C CA . ASN A 1 73 ? -12.796 -1.219 -19.028 1.00 53.50 73 ASN A CA 1
ATOM 545 C C . ASN A 1 73 ? -14.185 -1.693 -19.491 1.00 53.50 73 ASN A C 1
ATOM 547 O O . ASN A 1 73 ? -14.754 -1.033 -20.360 1.00 53.50 73 ASN A O 1
ATOM 551 N N . PRO A 1 74 ? -14.739 -2.793 -18.951 1.00 53.03 74 PRO A N 1
ATOM 552 C CA . PRO A 1 74 ? -16.063 -3.268 -19.355 1.00 53.03 74 PRO A CA 1
ATOM 553 C C . PRO A 1 74 ? -17.151 -2.208 -19.116 1.00 53.03 74 PRO A C 1
ATOM 555 O O . PRO A 1 74 ? -18.086 -2.110 -19.898 1.00 53.03 74 PRO A O 1
ATOM 558 N N . GLU A 1 75 ? -16.976 -1.315 -18.132 1.00 53.28 75 GLU A N 1
ATOM 559 C CA . GLU A 1 75 ? -17.898 -0.190 -17.892 1.00 53.28 75 GLU A CA 1
ATOM 560 C C . GLU A 1 75 ? -17.880 0.857 -19.027 1.00 53.28 75 GLU A C 1
ATOM 562 O O . GLU A 1 75 ? -18.846 1.593 -19.212 1.00 53.28 75 GLU A O 1
ATOM 567 N N . ALA A 1 76 ? -16.783 0.949 -19.790 1.00 52.94 76 ALA A N 1
ATOM 568 C CA . ALA A 1 76 ? -16.690 1.822 -20.962 1.00 52.94 76 ALA A CA 1
ATOM 569 C C . ALA A 1 76 ? -17.227 1.144 -22.233 1.00 52.94 76 ALA A C 1
ATOM 571 O O . ALA A 1 76 ? -17.788 1.833 -23.083 1.00 52.94 76 ALA A O 1
ATOM 572 N N . GLU A 1 77 ? -17.088 -0.181 -22.350 1.00 52.38 77 GLU A N 1
ATOM 573 C CA . GLU A 1 77 ? -17.682 -0.966 -23.443 1.00 52.38 77 GLU A CA 1
ATOM 574 C C . GLU A 1 77 ? -19.216 -0.996 -23.332 1.00 52.38 77 GLU A C 1
ATOM 576 O O . GLU A 1 77 ? -19.894 -0.720 -24.320 1.00 52.38 77 GLU A O 1
ATOM 581 N N . GLU A 1 78 ? -19.775 -1.180 -22.128 1.00 50.88 78 GLU A N 1
ATOM 582 C CA . GLU A 1 78 ? -21.231 -1.144 -21.890 1.00 50.88 78 GLU A CA 1
ATOM 583 C C . GLU A 1 78 ? -21.863 0.215 -22.264 1.00 50.88 78 GLU A C 1
ATOM 585 O O . GLU A 1 78 ? -22.979 0.269 -22.783 1.00 50.88 78 GLU A O 1
ATOM 590 N N . ALA A 1 79 ? -21.139 1.323 -22.059 1.00 53.91 79 ALA A N 1
ATOM 591 C CA . ALA A 1 79 ? -21.586 2.664 -22.447 1.00 53.91 79 ALA A CA 1
ATOM 592 C C . ALA A 1 79 ? -21.494 2.921 -23.965 1.00 53.91 79 ALA A C 1
ATOM 594 O O . ALA A 1 79 ? -22.267 3.713 -24.506 1.00 53.91 79 ALA A O 1
ATOM 595 N N . GLN A 1 80 ? -20.561 2.263 -24.660 1.00 50.66 80 GLN A N 1
ATOM 596 C CA . GLN A 1 80 ? -20.403 2.363 -26.115 1.00 50.66 80 GLN A CA 1
ATOM 597 C C . GLN A 1 80 ? -21.426 1.501 -26.864 1.00 50.66 80 GLN A C 1
ATOM 599 O O . GLN A 1 80 ? -21.920 1.911 -27.914 1.00 50.66 80 GLN A O 1
ATOM 604 N N . GLU A 1 81 ? -21.800 0.349 -26.307 1.00 52.12 81 GLU A N 1
ATOM 605 C CA . GLU A 1 81 ? -22.775 -0.567 -26.905 1.00 52.12 81 GLU A CA 1
ATOM 606 C C . GLU A 1 81 ? -24.212 -0.012 -26.840 1.00 52.12 81 GLU A C 1
ATOM 608 O O . GLU A 1 81 ? -24.990 -0.191 -27.774 1.00 52.12 81 GLU A O 1
ATOM 613 N N . GLN A 1 82 ? -24.541 0.778 -25.808 1.00 50.62 82 GLN A N 1
ATOM 614 C CA . GLN A 1 82 ? -25.824 1.497 -25.693 1.00 50.62 82 GLN A CA 1
ATOM 615 C C . GLN A 1 82 ? -25.952 2.717 -26.626 1.00 50.62 82 GLN A C 1
ATOM 617 O O . GLN A 1 82 ? -27.051 3.244 -26.796 1.00 50.62 82 GLN A O 1
ATOM 622 N N . MET A 1 83 ? -24.851 3.180 -27.229 1.00 52.53 83 MET A N 1
ATOM 623 C CA . MET A 1 83 ? -24.829 4.331 -28.142 1.00 52.53 83 MET A CA 1
ATOM 624 C C . MET A 1 83 ? -24.863 3.947 -29.627 1.00 52.53 83 MET A C 1
ATOM 626 O O . MET A 1 83 ? -24.960 4.837 -30.474 1.00 52.53 83 MET A O 1
ATOM 630 N N . ALA A 1 84 ? -24.796 2.658 -29.974 1.00 52.00 84 ALA A N 1
ATOM 631 C CA . ALA A 1 84 ? -24.996 2.229 -31.352 1.00 52.00 84 ALA A CA 1
ATOM 632 C C . ALA A 1 84 ? -26.497 2.339 -31.689 1.00 52.00 84 ALA A C 1
ATOM 634 O O . ALA A 1 84 ? -27.292 1.611 -31.089 1.00 52.00 84 ALA A O 1
ATOM 635 N N . PRO A 1 85 ? -26.928 3.228 -32.610 1.00 51.53 85 PRO A N 1
ATOM 636 C CA . PRO A 1 85 ? -28.325 3.258 -33.021 1.00 51.53 85 PRO A CA 1
ATOM 637 C C . PRO A 1 85 ? -28.666 1.874 -33.566 1.00 51.53 85 PRO A C 1
ATOM 639 O O . PRO A 1 85 ? -27.939 1.331 -34.405 1.00 51.53 85 PRO A O 1
ATOM 642 N N . SER A 1 86 ? -29.729 1.270 -33.032 1.00 54.84 86 SER A N 1
ATOM 643 C CA . SER A 1 86 ? -30.135 -0.057 -33.469 1.00 54.84 86 SER A CA 1
ATOM 644 C C . SER A 1 86 ? -30.369 0.008 -34.976 1.00 54.84 86 SER A C 1
ATOM 646 O O . SER A 1 86 ? -31.046 0.907 -35.473 1.00 54.84 86 SER A O 1
ATOM 648 N N . VAL A 1 87 ? -29.781 -0.925 -35.724 1.00 58.88 87 VAL A N 1
ATOM 649 C CA . VAL A 1 87 ? -29.930 -1.003 -37.188 1.00 58.88 87 VAL A CA 1
ATOM 650 C C . VAL A 1 87 ? -31.415 -1.027 -37.589 1.00 58.88 87 VAL A C 1
ATOM 652 O O . VAL A 1 87 ? -31.768 -0.627 -38.687 1.00 58.88 87 VAL A O 1
ATOM 655 N N . TYR A 1 88 ? -32.307 -1.417 -36.677 1.00 56.81 88 TYR A N 1
ATOM 656 C CA . TYR A 1 88 ? -33.752 -1.391 -36.863 1.00 56.81 88 TYR A CA 1
ATOM 657 C C . TYR A 1 88 ? -34.349 0.025 -36.954 1.00 56.81 88 TYR A C 1
ATOM 659 O O . TYR A 1 88 ? -35.294 0.201 -37.717 1.00 56.81 88 TYR A O 1
ATOM 667 N N . ASP A 1 89 ? -33.794 1.032 -36.266 1.00 58.50 89 ASP A N 1
ATOM 668 C CA . ASP A 1 89 ? -34.308 2.414 -36.317 1.00 58.50 89 ASP A CA 1
ATOM 669 C C . ASP A 1 89 ? -34.021 3.088 -37.664 1.00 58.50 89 ASP A C 1
ATOM 671 O O . ASP A 1 89 ? -34.878 3.789 -38.201 1.00 58.50 89 ASP A O 1
ATOM 675 N N . SER A 1 90 ? -32.846 2.851 -38.258 1.00 57.62 90 SER A N 1
ATOM 676 C CA . SER A 1 90 ? -32.530 3.399 -39.585 1.00 57.62 90 SER A CA 1
ATOM 677 C C . SER A 1 90 ? -33.324 2.710 -40.695 1.00 57.62 90 SER A C 1
ATOM 679 O O . SER A 1 90 ? -33.711 3.357 -41.667 1.00 57.62 90 SER A O 1
ATOM 681 N N . VAL A 1 91 ? -33.622 1.416 -40.532 1.00 61.28 91 VAL A N 1
ATOM 682 C CA . VAL A 1 91 ? -34.475 0.664 -41.461 1.00 61.28 91 VAL A CA 1
ATOM 683 C C . VAL A 1 91 ? -35.940 1.099 -41.318 1.00 61.28 91 VAL A C 1
ATOM 685 O O . VAL A 1 91 ? -36.617 1.263 -42.328 1.00 61.28 91 VAL A O 1
ATOM 688 N N . ALA A 1 92 ? -36.429 1.356 -40.099 1.00 65.25 92 ALA A N 1
ATOM 689 C CA . ALA A 1 92 ? -37.785 1.860 -39.864 1.00 65.25 92 ALA A CA 1
ATOM 690 C C . ALA A 1 92 ? -37.988 3.279 -40.421 1.00 65.25 92 ALA A C 1
ATOM 692 O O . ALA A 1 92 ? -39.008 3.538 -41.060 1.00 65.25 92 ALA A O 1
ATOM 693 N N . ALA A 1 93 ? -37.004 4.170 -40.244 1.00 67.50 93 ALA A N 1
ATOM 694 C CA . ALA A 1 93 ? -37.030 5.509 -40.830 1.00 67.50 93 ALA A CA 1
ATOM 695 C C . ALA A 1 93 ? -37.065 5.456 -42.368 1.00 67.50 93 ALA A C 1
ATOM 697 O O . ALA A 1 93 ? -37.925 6.077 -42.984 1.00 67.50 93 ALA A O 1
ATOM 698 N N . ALA A 1 94 ? -36.219 4.623 -42.988 1.00 70.06 94 ALA A N 1
ATOM 699 C CA . ALA A 1 94 ? -36.192 4.470 -44.444 1.00 70.06 94 ALA A CA 1
ATOM 700 C C . ALA A 1 94 ? -37.486 3.859 -45.021 1.00 70.06 94 ALA A C 1
ATOM 702 O O . ALA A 1 94 ? -37.904 4.219 -46.120 1.00 70.06 94 ALA A O 1
ATOM 703 N N . ILE A 1 95 ? -38.140 2.945 -44.293 1.00 67.88 95 ILE A N 1
ATOM 704 C CA . ILE A 1 95 ? -39.438 2.381 -44.702 1.00 67.88 95 ILE A CA 1
ATOM 705 C C . ILE A 1 95 ? -40.548 3.439 -44.606 1.00 67.88 95 ILE A C 1
ATOM 707 O O . ILE A 1 95 ? -41.411 3.488 -45.483 1.00 67.88 95 ILE A O 1
ATOM 711 N N . SER A 1 96 ? -40.515 4.294 -43.578 1.00 68.00 96 SER A N 1
ATOM 712 C CA . SER A 1 96 ? -41.484 5.383 -43.411 1.00 68.00 96 SER A CA 1
ATOM 713 C C . SER A 1 96 ? -41.389 6.417 -44.536 1.00 68.00 96 SER A C 1
ATOM 715 O O . SER A 1 96 ? -42.420 6.881 -45.022 1.00 68.00 96 SER A O 1
ATOM 717 N N . ASP A 1 97 ? -40.174 6.747 -44.977 1.00 67.44 97 ASP A N 1
ATOM 718 C CA . ASP A 1 97 ? -39.956 7.726 -46.047 1.00 67.44 97 ASP A CA 1
ATOM 719 C C . ASP A 1 97 ? -40.526 7.224 -47.388 1.00 67.44 97 ASP A C 1
ATOM 721 O O . ASP A 1 97 ? -41.279 7.943 -48.048 1.00 67.44 97 ASP A O 1
ATOM 725 N N . LEU A 1 98 ? -40.310 5.947 -47.727 1.00 64.19 98 LEU A N 1
ATOM 726 C CA . LEU A 1 98 ? -40.853 5.323 -48.946 1.00 64.19 98 LEU A CA 1
ATOM 727 C C . LEU A 1 98 ? -42.389 5.212 -48.954 1.00 64.19 98 LEU A C 1
ATOM 729 O O . LEU A 1 98 ? -43.010 5.237 -50.016 1.00 64.19 98 LEU A O 1
ATOM 733 N N . GLN A 1 99 ? -43.025 5.084 -47.784 1.00 62.25 99 GLN A N 1
ATOM 734 C CA . GLN A 1 99 ? -44.490 5.059 -47.682 1.00 62.25 99 GLN A CA 1
ATOM 735 C C . GLN A 1 99 ? -45.119 6.443 -47.885 1.00 62.25 99 GLN A C 1
ATOM 737 O O . GLN A 1 99 ? -46.282 6.525 -48.280 1.00 62.25 99 GLN A O 1
ATOM 742 N N . SER A 1 100 ? -44.364 7.518 -47.640 1.00 58.66 100 SER A N 1
ATOM 743 C CA . SER A 1 100 ? -44.836 8.892 -47.835 1.00 58.66 100 SER A CA 1
ATOM 744 C C . SER A 1 100 ? -44.794 9.338 -49.303 1.00 58.66 100 SER A C 1
ATOM 746 O O . SER A 1 100 ? -45.685 10.065 -49.739 1.00 58.66 100 SER A O 1
ATOM 748 N N . GLU A 1 101 ? -43.838 8.828 -50.089 1.00 57.81 101 GLU A N 1
ATOM 749 C CA . GLU A 1 101 ? -43.717 9.106 -51.531 1.00 57.81 101 GLU A CA 1
ATOM 750 C C . GLU A 1 101 ? -44.811 8.408 -52.359 1.00 57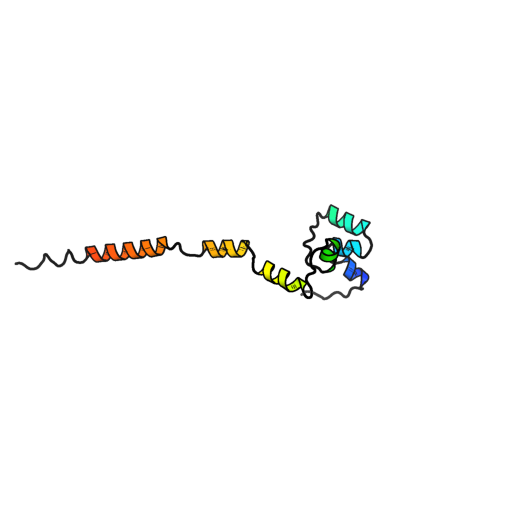.81 101 GLU A C 1
ATOM 752 O O . GLU A 1 101 ? -45.309 8.965 -53.333 1.00 57.81 101 GLU A O 1
ATOM 757 N N . ALA A 1 102 ? -45.271 7.226 -51.937 1.00 57.19 102 ALA A N 1
ATOM 758 C CA . ALA A 1 102 ? -46.290 6.453 -52.656 1.00 57.19 102 ALA A CA 1
ATOM 759 C C . ALA A 1 102 ? -47.721 7.036 -52.584 1.00 57.19 102 ALA A C 1
ATOM 761 O O . ALA A 1 102 ? -48.619 6.513 -53.243 1.00 57.19 102 ALA A O 1
ATOM 762 N N . LEU A 1 103 ? -47.950 8.087 -51.787 1.00 53.84 103 LEU A N 1
ATOM 763 C CA . LEU A 1 103 ? -49.260 8.736 -51.623 1.00 53.84 103 LEU A CA 1
ATOM 764 C C . LEU A 1 103 ? -49.366 10.109 -52.310 1.00 53.84 103 LEU A C 1
ATOM 766 O O . LEU A 1 103 ? -50.441 10.699 -52.272 1.00 53.84 103 LEU A O 1
ATOM 770 N N . GLN A 1 104 ? -48.301 10.621 -52.941 1.00 53.56 104 GLN A N 1
ATOM 771 C CA . GLN A 1 104 ? -48.355 11.890 -53.690 1.00 53.56 104 GLN A CA 1
ATOM 772 C C . GLN A 1 104 ? -48.626 11.705 -55.192 1.00 53.56 104 GLN A C 1
ATOM 774 O O . GLN A 1 104 ? -49.205 12.594 -55.806 1.00 53.56 104 GLN A O 1
ATOM 779 N N . ASP A 1 105 ? -48.324 10.537 -55.769 1.00 54.25 105 ASP A N 1
ATOM 780 C CA . ASP A 1 105 ? -48.527 10.275 -57.206 1.00 54.25 105 ASP A CA 1
ATOM 781 C C . ASP A 1 105 ? -49.972 9.883 -57.588 1.00 54.25 105 ASP A C 1
ATOM 783 O O . ASP A 1 105 ? -50.282 9.750 -58.773 1.00 54.25 105 ASP A O 1
ATOM 787 N N . SER A 1 106 ? -50.883 9.683 -56.623 1.00 54.03 106 SER A N 1
ATOM 788 C CA . SER A 1 106 ? -52.274 9.294 -56.918 1.00 54.03 106 SER A CA 1
ATOM 789 C C . SER A 1 106 ? -53.262 10.458 -57.053 1.00 54.03 106 SER A C 1
ATOM 791 O O . SER A 1 106 ? -54.349 10.235 -57.585 1.00 54.03 106 SER A O 1
ATOM 793 N N . ASP A 1 107 ? -52.905 11.673 -56.625 1.00 53.19 107 ASP A N 1
ATOM 794 C CA . ASP A 1 107 ? -53.831 12.821 -56.626 1.00 53.19 107 ASP A CA 1
ATOM 795 C C . ASP A 1 107 ? -53.685 13.743 -57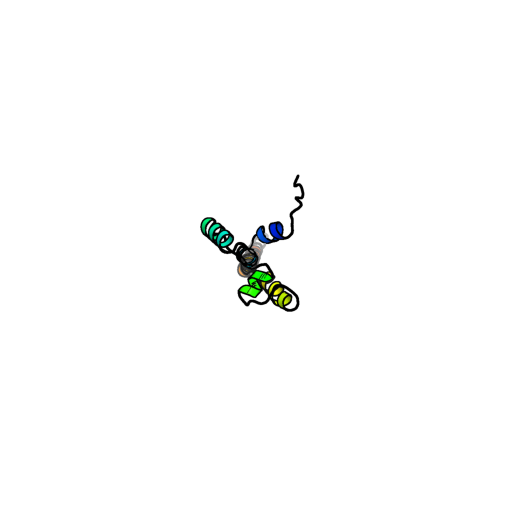.858 1.00 53.19 107 ASP A C 1
ATOM 797 O O . ASP A 1 107 ? -54.608 14.500 -58.156 1.00 53.19 107 ASP A O 1
ATOM 801 N N . ASP A 1 108 ? -52.615 13.614 -58.655 1.00 54.16 108 ASP A N 1
ATOM 802 C CA . ASP A 1 108 ? -52.413 14.410 -59.885 1.00 54.16 108 ASP A CA 1
ATOM 803 C C . ASP A 1 108 ? -52.981 13.752 -61.167 1.00 54.16 108 ASP A C 1
ATOM 805 O O . ASP A 1 108 ? -52.957 14.350 -62.243 1.00 54.16 108 ASP A O 1
ATOM 809 N N . ALA A 1 109 ? -53.549 12.540 -61.083 1.00 55.06 109 ALA A N 1
ATOM 810 C CA . ALA A 1 109 ? -54.095 11.816 -62.244 1.00 55.06 109 ALA A CA 1
ATOM 811 C C . ALA A 1 109 ? -55.615 11.996 -62.475 1.00 55.06 109 ALA A C 1
ATOM 813 O O . ALA A 1 109 ? -56.159 11.420 -63.418 1.00 55.06 109 ALA A O 1
ATOM 814 N N . PHE A 1 110 ? -56.311 12.792 -61.654 1.00 54.22 110 PHE A N 1
ATOM 815 C CA . PHE A 1 110 ? -57.750 13.070 -61.794 1.00 54.22 110 PHE A CA 1
ATOM 816 C C . PHE A 1 110 ? -58.072 14.564 -61.597 1.00 54.22 110 PHE A C 1
ATOM 818 O O . PHE A 1 110 ? -58.757 14.935 -60.647 1.00 54.22 110 PHE A O 1
ATOM 825 N N . SER A 1 111 ? -57.609 15.449 -62.491 1.00 56.22 111 SER A N 1
ATOM 826 C CA . SER A 1 111 ? -58.174 16.814 -62.554 1.00 56.22 111 SER A CA 1
ATOM 827 C C . SER A 1 111 ? -58.186 17.529 -63.915 1.00 56.22 111 SER A C 1
ATOM 829 O O . SER A 1 111 ? -58.540 18.701 -63.935 1.00 56.22 111 SER A O 1
ATOM 831 N N . ASP A 1 112 ? -57.952 16.858 -65.051 1.00 53.94 112 ASP A N 1
ATOM 832 C CA . ASP A 1 112 ? -58.147 17.484 -66.376 1.00 53.94 112 ASP A CA 1
ATOM 833 C C . ASP A 1 112 ? -59.043 16.635 -67.298 1.00 53.94 112 ASP A C 1
ATOM 835 O O . ASP A 1 112 ? -58.574 15.898 -68.162 1.00 53.94 112 ASP A O 1
ATOM 839 N N . GLU A 1 113 ? -60.363 16.755 -67.107 1.00 46.47 113 GLU A N 1
ATOM 840 C CA . GLU A 1 113 ? -61.353 16.611 -68.186 1.00 46.47 113 GLU A CA 1
ATOM 841 C C . GLU A 1 113 ? -62.646 17.388 -67.842 1.00 46.47 113 GLU A C 1
ATOM 843 O O . GLU A 1 113 ? -63.597 16.816 -67.311 1.00 46.47 113 GLU A O 1
ATOM 848 N N . VAL A 1 114 ? -62.665 18.702 -68.133 1.00 45.47 114 VAL A N 1
ATOM 849 C CA . VAL A 1 114 ? -63.840 19.471 -68.617 1.00 45.47 114 VAL A CA 1
ATOM 850 C C . VAL A 1 114 ? -63.367 20.573 -69.562 1.00 45.47 114 VAL A C 1
ATOM 852 O O . VAL A 1 114 ? -62.564 21.421 -69.117 1.00 45.47 114 VAL A O 1
#

Secondary structure (DSSP, 8-state):
-PPPPP--HHHHHHT-S-HHHHHTTS-HHHHHHHHHHTT------SHHHHHHHTPPPSSGGGHHHHHHHHH--HHHHHHHHTTS--HHHHHHHHHHHHHHHTTTTTSTTSS---

pLDDT: mean 78.19, std 18.58, range [45.47, 97.62]

Radius of gyration: 32.07 Å; chains: 1; bounding box: 76×40×83 Å

Sequence (114 aa):
MATRLLMGITKAALATESFLSAASFQETTKVLTEAAIKGKVDHLRGLKENVIIGKLIPAGSGLAVYRQRQIHNPEAEEAQEQMAPSVYDSVAAAISDLQSEALQDSDDAFSDEV

Foldseek 3Di:
DDDDDDDDPLRVQCPDLALQSNLVVDPVVVSVVVCVVVVRDGPQQAQVSCVVVVHQGCDDPSVVVVVVVVVPPVVVVVVVVVPPDPPVVVVVVVVVVVVVVVPPVPPVPPDDDD